Protein AF-A0A3P8MYI3-F1 (afdb_monomer)

Radius of gyration: 18.25 Å; Cα contacts (8 Å, |Δi|>4): 15; chains: 1; bounding box: 40×12×44 Å

Foldseek 3Di:
DPPVVVVVVVVVVVVVVCVVPPPPVPPPDPPDPLRRVCVPVCVDPSNDPPDD

pLDDT: mean 79.1, std 12.03, range [46.62, 93.25]

Sequence (52 aa):
YDNEWGYSQRVVDLAHLVASKWPGLFIDGSGDPLEDYCKTNAADEECKVYEA

Organism: Coffea canephora (NCBI:txid49390)

Mean predicted aligned error: 11.58 Å

Solvent-accessible surface area (backbone atoms only — not comparable to full-atom values): 3411 Å² total; per-residue (Å²): 132,63,73,63,62,57,47,53,52,52,52,54,53,48,51,54,51,47,70,77,63,52,87,74,80,78,53,91,63,81,82,41,75,63,64,51,49,29,77,80,43,56,84,41,78,94,43,57,80,77,85,129

Structure (mmCIF, N/CA/C/O backbone):
data_AF-A0A3P8MYI3-F1
#
_entry.id   AF-A0A3P8MYI3-F1
#
loop_
_atom_site.group_PDB
_atom_site.id
_atom_site.type_symbol
_atom_site.label_atom_id
_atom_site.label_alt_id
_atom_site.label_comp_id
_atom_site.label_asym_id
_atom_site.label_entity_id
_atom_site.label_seq_id
_atom_site.pdbx_PDB_ins_code
_atom_site.Cartn_x
_atom_site.Cartn_y
_atom_site.Cartn_z
_atom_site.occupancy
_atom_site.B_iso_or_equiv
_atom_site.auth_seq_id
_atom_site.auth_comp_id
_atom_site.auth_asym_id
_atom_site.auth_atom_id
_atom_site.pdbx_PDB_model_num
ATOM 1 N N . TYR A 1 1 ? 20.699 1.891 -26.812 1.00 62.69 1 TYR A N 1
ATOM 2 C CA . TYR A 1 1 ? 20.559 1.919 -25.347 1.00 62.69 1 TYR A CA 1
ATOM 3 C C . TYR A 1 1 ? 19.281 2.671 -25.070 1.00 62.69 1 TYR A C 1
ATOM 5 O O . TYR A 1 1 ? 19.222 3.848 -25.397 1.00 62.69 1 TYR A O 1
ATOM 13 N N . ASP A 1 2 ? 18.251 1.973 -24.608 1.00 67.50 2 ASP A N 1
ATOM 14 C CA . ASP A 1 2 ? 16.993 2.597 -24.207 1.00 67.50 2 ASP A CA 1
ATOM 15 C C . ASP A 1 2 ? 17.178 3.138 -22.783 1.00 67.50 2 ASP A C 1
ATOM 17 O O . ASP A 1 2 ? 17.377 2.382 -21.827 1.00 67.50 2 ASP A O 1
ATOM 21 N N . ASN A 1 3 ? 17.256 4.462 -22.683 1.00 63.81 3 ASN A N 1
ATOM 22 C CA . ASN A 1 3 ? 17.461 5.192 -21.438 1.00 63.81 3 ASN A CA 1
ATOM 23 C C . ASN A 1 3 ? 16.213 5.198 -20.548 1.00 63.81 3 ASN A C 1
ATOM 25 O O . ASN A 1 3 ? 16.349 5.459 -19.356 1.00 63.81 3 ASN A O 1
ATOM 29 N N . GLU A 1 4 ? 15.038 4.887 -21.090 1.00 68.62 4 GLU A N 1
ATOM 30 C CA . GLU A 1 4 ? 13.789 4.828 -20.336 1.00 68.62 4 GLU A CA 1
ATOM 31 C C . GLU A 1 4 ? 13.610 3.428 -19.749 1.00 68.62 4 GLU A C 1
ATOM 33 O O . GLU A 1 4 ? 13.423 3.288 -18.540 1.00 68.62 4 GLU A O 1
ATOM 38 N N . TRP A 1 5 ? 13.826 2.377 -20.546 1.00 80.25 5 TRP A N 1
ATOM 39 C CA . TRP A 1 5 ? 13.687 0.998 -20.068 1.00 80.25 5 TRP A CA 1
ATOM 40 C C . TRP A 1 5 ? 14.765 0.601 -19.047 1.00 80.25 5 TRP A C 1
ATOM 42 O O . TRP A 1 5 ? 14.471 0.014 -18.003 1.00 80.25 5 TRP A O 1
ATOM 52 N N . GLY A 1 6 ? 16.024 0.981 -19.296 1.00 80.19 6 GLY A N 1
ATOM 53 C CA . GLY A 1 6 ? 17.122 0.717 -18.361 1.00 80.19 6 GLY A CA 1
ATOM 54 C C . GLY A 1 6 ? 16.995 1.494 -17.046 1.00 80.19 6 GLY A C 1
ATOM 55 O O . GLY A 1 6 ? 17.427 1.010 -15.997 1.00 80.19 6 GLY A O 1
ATOM 56 N N . TYR A 1 7 ? 16.382 2.682 -17.079 1.00 81.69 7 TYR A N 1
ATOM 57 C CA . TYR A 1 7 ? 16.095 3.450 -15.870 1.00 81.69 7 TYR A CA 1
ATOM 58 C C . TYR A 1 7 ? 14.949 2.822 -15.073 1.00 81.69 7 TYR A C 1
ATOM 60 O O . TYR A 1 7 ? 15.0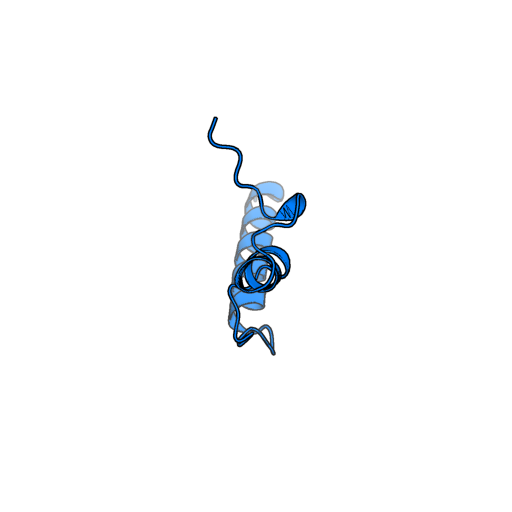93 2.637 -13.864 1.00 81.69 7 TYR A O 1
ATOM 68 N N . SER A 1 8 ? 13.869 2.401 -15.741 1.00 86.12 8 SER A N 1
ATOM 69 C CA . SER A 1 8 ? 12.771 1.667 -15.104 1.00 86.12 8 SER A CA 1
ATOM 70 C C . SER A 1 8 ? 13.265 0.408 -14.391 1.00 86.12 8 SER A C 1
ATOM 72 O O . SER A 1 8 ? 12.901 0.183 -13.238 1.00 86.12 8 SER A O 1
ATOM 74 N N . GLN A 1 9 ? 14.163 -0.363 -15.015 1.00 84.75 9 GLN A N 1
ATOM 75 C CA . GLN A 1 9 ? 14.747 -1.546 -14.375 1.00 84.75 9 GLN A CA 1
ATOM 76 C C . GLN A 1 9 ? 15.547 -1.186 -13.111 1.00 84.75 9 GLN A C 1
ATOM 78 O O . GLN A 1 9 ? 15.393 -1.829 -12.077 1.00 84.75 9 GLN A O 1
ATOM 83 N N . ARG A 1 10 ? 16.343 -0.109 -13.144 1.00 87.62 10 ARG A N 1
ATOM 84 C CA . ARG A 1 10 ? 17.111 0.348 -11.971 1.00 87.62 10 ARG A CA 1
ATOM 85 C C . ARG A 1 10 ? 16.232 0.806 -10.808 1.00 87.62 10 ARG A C 1
ATOM 87 O O . ARG A 1 10 ? 16.621 0.615 -9.659 1.00 87.62 10 ARG A O 1
ATOM 94 N N . VAL A 1 11 ? 15.071 1.403 -11.082 1.00 89.62 11 VAL A N 1
ATOM 95 C CA . VAL A 1 11 ? 14.104 1.785 -10.038 1.00 89.62 11 VAL A CA 1
ATOM 96 C C . VAL A 1 11 ? 13.514 0.542 -9.366 1.00 89.62 11 VAL A C 1
ATOM 98 O O . VAL A 1 11 ? 13.423 0.498 -8.140 1.00 89.62 11 VAL A O 1
ATOM 101 N N . VAL A 1 12 ? 13.182 -0.492 -10.146 1.00 90.12 12 VAL A N 1
ATOM 102 C CA . VAL A 1 12 ? 12.700 -1.781 -9.621 1.00 90.12 12 VAL A CA 1
ATOM 103 C C . VAL A 1 12 ? 13.771 -2.467 -8.772 1.00 90.12 12 VAL A C 1
ATOM 105 O O . VAL A 1 12 ? 13.483 -2.936 -7.671 1.00 90.12 12 VAL A O 1
ATOM 108 N N . ASP A 1 13 ? 15.016 -2.494 -9.241 1.00 91.06 13 ASP A N 1
ATOM 109 C CA . ASP A 1 13 ? 16.129 -3.082 -8.491 1.00 91.06 13 ASP A CA 1
ATOM 110 C C . ASP A 1 13 ? 16.375 -2.325 -7.173 1.00 91.06 13 ASP A C 1
ATOM 112 O O . ASP A 1 13 ? 16.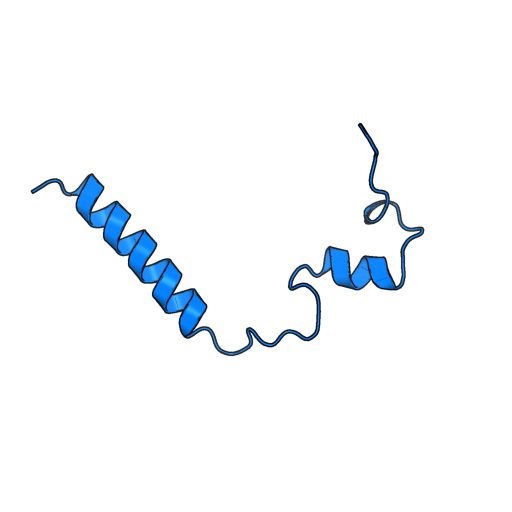583 -2.937 -6.122 1.00 91.06 13 ASP A O 1
ATOM 116 N N . LEU A 1 14 ? 16.289 -0.989 -7.198 1.00 93.25 14 LEU A N 1
ATOM 117 C CA . LEU A 1 14 ? 16.398 -0.159 -5.999 1.00 93.25 14 LEU A CA 1
ATOM 118 C C . LEU A 1 14 ? 15.274 -0.455 -4.996 1.00 93.25 14 LEU A C 1
ATOM 120 O O . LEU A 1 14 ? 15.557 -0.582 -3.807 1.00 93.25 14 LEU A O 1
ATOM 124 N N . ALA A 1 15 ? 14.029 -0.612 -5.452 1.00 89.25 15 ALA A N 1
ATOM 125 C CA . ALA A 1 15 ? 12.901 -0.950 -4.583 1.00 89.25 15 ALA A CA 1
ATOM 126 C C . ALA A 1 15 ? 13.117 -2.290 -3.859 1.00 89.25 15 ALA A C 1
ATOM 128 O O . ALA A 1 15 ? 12.921 -2.374 -2.645 1.00 89.25 15 ALA A O 1
ATOM 129 N N . HIS A 1 16 ? 13.605 -3.313 -4.570 1.00 89.31 16 HIS A N 1
ATOM 130 C CA . HIS A 1 16 ? 13.951 -4.601 -3.962 1.00 89.31 16 HIS A CA 1
ATOM 131 C C . HIS A 1 16 ? 15.082 -4.477 -2.932 1.00 89.31 16 HIS A C 1
ATOM 133 O O . HIS A 1 16 ? 15.000 -5.056 -1.846 1.00 89.31 16 HIS A O 1
ATOM 139 N N . LEU A 1 17 ? 16.131 -3.703 -3.236 1.00 91.25 17 LEU A N 1
ATOM 140 C CA . LEU A 1 17 ? 17.230 -3.470 -2.297 1.00 91.25 17 LEU A CA 1
ATOM 141 C C . LEU A 1 17 ?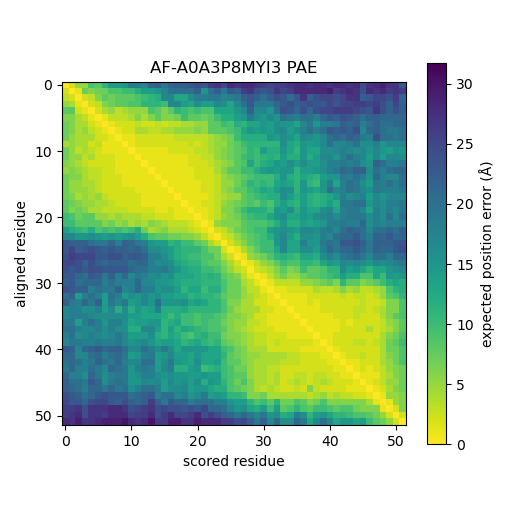 16.745 -2.777 -1.024 1.00 91.25 17 LEU A C 1
ATOM 143 O O . LEU A 1 17 ? 17.060 -3.244 0.071 1.00 91.25 17 LEU A O 1
ATOM 147 N N . VAL A 1 18 ? 15.951 -1.714 -1.167 1.00 89.62 18 VAL A N 1
ATOM 148 C CA . VAL A 1 18 ? 15.350 -0.978 -0.050 1.00 89.62 18 VAL A CA 1
ATOM 149 C C . VAL A 1 18 ? 14.501 -1.917 0.799 1.00 89.62 18 VAL A C 1
ATOM 151 O O . VAL A 1 18 ? 14.767 -2.026 1.990 1.00 89.62 18 VAL A O 1
ATOM 154 N N . ALA A 1 19 ? 13.578 -2.676 0.205 1.00 83.62 19 ALA A N 1
ATOM 155 C CA . ALA A 1 19 ? 12.749 -3.633 0.940 1.00 83.62 19 ALA A CA 1
ATOM 156 C C . ALA A 1 19 ? 13.587 -4.670 1.716 1.00 83.62 19 ALA A C 1
ATOM 158 O O . ALA A 1 19 ? 13.295 -4.966 2.870 1.00 83.62 19 ALA A O 1
ATOM 159 N N . SER A 1 20 ? 14.670 -5.182 1.118 1.00 82.31 20 SER A N 1
ATOM 160 C CA . SER A 1 20 ? 15.529 -6.192 1.758 1.00 82.31 20 SER A CA 1
ATOM 161 C C . SER A 1 20 ? 16.429 -5.653 2.877 1.00 82.31 20 SER A C 1
ATOM 163 O O . SER A 1 20 ? 16.930 -6.431 3.692 1.00 82.31 20 SER A O 1
ATOM 165 N N . LYS A 1 21 ? 16.707 -4.344 2.882 1.00 83.88 21 LYS A N 1
ATOM 166 C CA . LYS A 1 21 ? 17.678 -3.711 3.789 1.00 83.88 21 LYS A CA 1
ATOM 167 C C . LYS A 1 21 ? 17.063 -2.682 4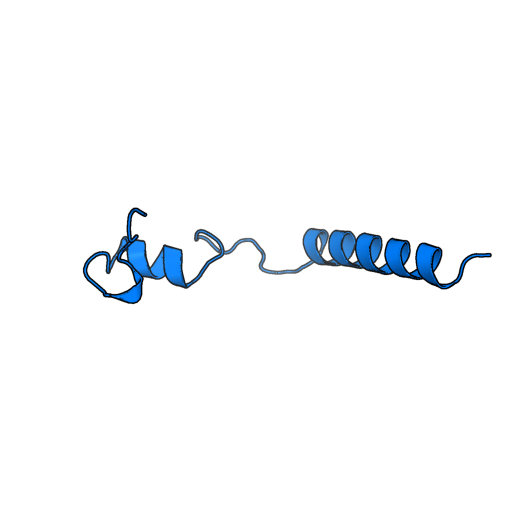.724 1.00 83.88 21 LYS A C 1
ATOM 169 O O . LYS A 1 21 ? 17.794 -2.178 5.572 1.00 83.88 21 LYS A O 1
ATOM 174 N N . TRP A 1 22 ? 15.778 -2.364 4.584 1.00 82.31 22 TRP A N 1
ATOM 175 C CA . TRP A 1 22 ? 15.117 -1.365 5.410 1.00 82.31 22 TRP A CA 1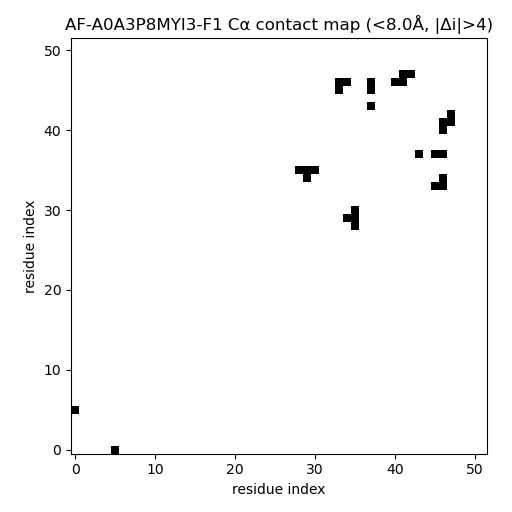
ATOM 176 C C . TRP A 1 22 ? 15.115 -1.811 6.879 1.00 82.31 22 TRP A C 1
ATOM 178 O O . TRP A 1 22 ? 14.467 -2.804 7.228 1.00 82.31 22 TRP A O 1
ATOM 188 N N . PRO A 1 23 ? 15.847 -1.113 7.762 1.00 76.06 23 PRO A N 1
ATOM 189 C CA . PRO A 1 23 ? 15.852 -1.449 9.174 1.00 76.06 23 PRO A CA 1
ATOM 190 C C . PRO A 1 23 ? 14.488 -1.093 9.781 1.00 76.06 23 PRO A C 1
ATOM 192 O O . PRO A 1 23 ? 13.998 0.019 9.602 1.00 76.06 23 PRO A O 1
ATOM 195 N N . GLY A 1 24 ? 13.875 -2.033 10.506 1.00 64.94 24 GLY A N 1
ATOM 196 C CA . GLY A 1 24 ? 12.593 -1.817 11.195 1.00 64.94 24 GLY A CA 1
ATOM 197 C C . GLY A 1 24 ? 11.365 -2.460 10.544 1.00 64.94 24 GLY A C 1
ATOM 198 O O . GLY A 1 24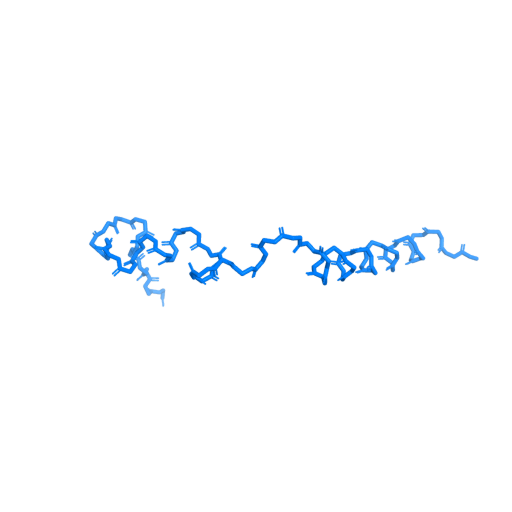 ? 10.261 -2.235 11.017 1.00 64.94 24 GLY A O 1
ATOM 199 N N . LEU A 1 25 ? 11.534 -3.300 9.516 1.00 60.66 25 LEU A N 1
ATOM 200 C CA . LEU A 1 25 ? 10.434 -4.053 8.886 1.00 60.66 25 LEU A CA 1
ATOM 201 C C . LEU A 1 25 ? 9.972 -5.291 9.687 1.00 60.66 25 LEU A C 1
ATOM 203 O O . LEU A 1 25 ? 9.217 -6.113 9.184 1.00 60.66 25 LEU A O 1
ATOM 207 N N . PHE A 1 26 ? 10.404 -5.417 10.943 1.00 59.31 26 PHE A N 1
ATOM 208 C CA . PHE A 1 26 ? 9.712 -6.232 11.941 1.00 59.31 26 PHE A CA 1
ATOM 209 C C . PHE A 1 26 ? 8.779 -5.309 12.724 1.00 59.31 26 PHE A C 1
ATOM 211 O O . PHE A 1 26 ? 9.021 -5.014 13.893 1.00 59.31 26 PHE A O 1
ATOM 218 N N . ILE A 1 27 ? 7.756 -4.785 12.051 1.00 59.00 27 ILE A N 1
ATOM 219 C CA . ILE A 1 27 ? 6.616 -4.225 12.768 1.00 59.00 27 ILE A CA 1
ATOM 220 C C . ILE A 1 27 ? 5.785 -5.440 13.168 1.00 59.00 27 ILE A C 1
ATOM 222 O O . ILE A 1 27 ? 5.272 -6.146 12.306 1.00 59.00 27 ILE A O 1
ATOM 226 N N . ASP A 1 28 ? 5.745 -5.747 14.463 1.00 60.66 28 ASP A N 1
ATOM 227 C CA . ASP A 1 28 ? 4.729 -6.650 14.997 1.00 60.66 28 ASP A CA 1
ATOM 228 C C . ASP A 1 28 ? 3.370 -5.983 14.744 1.00 60.66 28 ASP A C 1
ATOM 230 O O . ASP A 1 28 ? 3.093 -4.918 15.295 1.00 60.66 28 ASP A O 1
ATOM 234 N N . GLY A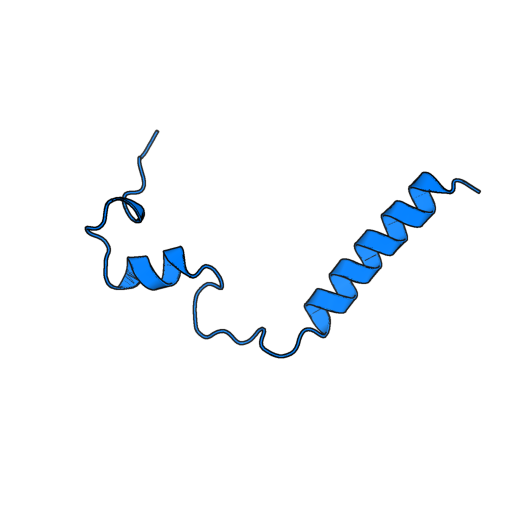 1 29 ? 2.607 -6.520 13.792 1.00 62.62 29 GLY A N 1
ATOM 235 C CA . GLY A 1 29 ? 1.483 -5.827 13.161 1.00 62.62 29 GLY A CA 1
ATOM 236 C C . GLY A 1 29 ? 1.340 -6.219 11.690 1.00 62.62 29 GLY A C 1
ATOM 237 O O . GLY A 1 29 ? 2.190 -6.923 11.145 1.00 62.62 29 GLY A O 1
ATOM 238 N N . SER A 1 30 ? 0.257 -5.821 11.024 1.00 69.00 30 SER A N 1
ATOM 239 C CA . SER A 1 30 ? 0.057 -6.170 9.605 1.00 69.00 30 SER A CA 1
ATOM 240 C C . SER A 1 30 ? 0.886 -5.321 8.631 1.00 69.00 30 SER A C 1
ATOM 242 O O . SER A 1 30 ? 0.917 -5.597 7.432 1.00 69.00 30 SER A O 1
ATOM 244 N N . GLY A 1 31 ? 1.574 -4.291 9.137 1.00 71.06 31 GLY A N 1
ATOM 245 C CA . GLY A 1 31 ? 2.266 -3.288 8.324 1.00 71.06 31 GLY A CA 1
ATOM 246 C C . GLY A 1 31 ? 1.349 -2.167 7.825 1.00 71.06 31 GLY A C 1
ATOM 247 O O . GLY A 1 31 ? 1.852 -1.182 7.285 1.00 71.06 31 GLY A O 1
ATOM 248 N N . ASP A 1 32 ? 0.039 -2.284 8.054 1.00 79.44 32 ASP A N 1
ATOM 249 C CA . ASP A 1 32 ? -0.949 -1.230 7.856 1.00 79.44 32 ASP A CA 1
ATOM 250 C C . ASP A 1 32 ? -1.437 -0.720 9.227 1.00 79.44 32 ASP A C 1
ATOM 252 O O . ASP A 1 32 ? -2.108 -1.455 9.961 1.00 79.44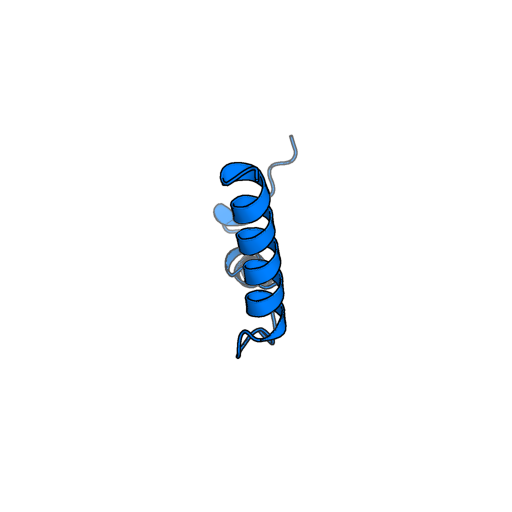 32 ASP A O 1
ATOM 256 N N . PRO A 1 33 ? -1.131 0.542 9.594 1.00 84.44 33 PRO A N 1
ATOM 257 C CA . PRO A 1 33 ? -1.614 1.138 10.835 1.00 84.44 33 PRO A CA 1
ATOM 258 C C . PRO A 1 33 ? -3.138 1.071 11.003 1.00 84.44 33 PRO A C 1
ATOM 260 O O . PRO A 1 33 ? -3.614 0.995 12.137 1.00 84.44 33 PRO A O 1
ATOM 263 N N . LEU A 1 34 ? -3.900 1.100 9.902 1.00 84.69 34 LEU A N 1
ATOM 264 C CA . LEU A 1 34 ? -5.357 1.016 9.944 1.00 84.69 34 LEU A CA 1
ATOM 265 C C . LEU A 1 34 ? -5.818 -0.391 10.329 1.00 84.69 34 LEU A C 1
ATOM 267 O O . LEU A 1 34 ? -6.658 -0.551 11.210 1.00 84.69 34 LEU A O 1
ATOM 271 N N . GLU A 1 35 ? -5.239 -1.421 9.723 1.00 84.56 35 GLU A N 1
ATOM 272 C CA . GLU A 1 35 ? -5.579 -2.804 10.051 1.00 84.56 35 GLU A CA 1
ATOM 273 C C . GLU A 1 35 ? -5.217 -3.143 11.507 1.00 84.56 35 GLU A C 1
ATOM 275 O O . GLU A 1 35 ? -6.011 -3.771 12.211 1.00 84.56 35 GLU A O 1
ATOM 280 N N . ASP A 1 36 ? -4.069 -2.674 12.005 1.00 87.19 36 ASP A N 1
ATOM 281 C CA . ASP A 1 36 ? -3.696 -2.848 13.413 1.00 87.19 36 ASP A CA 1
ATOM 282 C C . ASP A 1 36 ? -4.654 -2.120 14.371 1.00 87.19 36 ASP A C 1
ATOM 284 O O . ASP A 1 36 ? -5.030 -2.667 15.413 1.00 87.19 36 ASP A O 1
ATOM 288 N N . TYR A 1 37 ? -5.118 -0.925 14.003 1.00 87.38 37 TYR A N 1
ATOM 289 C CA . TYR A 1 37 ? -6.126 -0.179 14.758 1.00 87.38 37 TYR A CA 1
ATOM 290 C C . TYR A 1 37 ? -7.474 -0.915 14.814 1.00 87.38 37 TYR A C 1
ATOM 292 O O . TYR A 1 37 ? -8.075 -1.059 15.888 1.00 87.38 37 TYR A O 1
ATOM 300 N N . CYS A 1 38 ? -7.923 -1.456 13.680 1.00 91.44 38 CYS A N 1
ATOM 301 C CA . CYS A 1 38 ? -9.212 -2.132 13.562 1.00 91.44 38 CYS A CA 1
ATOM 302 C C . CYS A 1 38 ? -9.292 -3.459 14.328 1.00 91.44 38 CYS A C 1
ATOM 304 O O . CYS A 1 38 ? -10.392 -3.886 14.684 1.00 91.44 38 CYS A O 1
ATOM 306 N N . LYS A 1 39 ? -8.156 -4.077 14.685 1.00 87.38 39 LYS A N 1
ATOM 307 C CA . LYS A 1 39 ? -8.125 -5.263 15.568 1.00 87.38 39 LYS A CA 1
ATOM 308 C C . LYS A 1 39 ? -8.735 -4.998 16.946 1.00 87.38 39 LYS A C 1
ATOM 310 O O . LYS A 1 39 ? -9.274 -5.917 17.557 1.00 87.38 39 LYS A O 1
ATOM 315 N N . THR A 1 40 ? -8.643 -3.763 17.444 1.00 91.38 40 THR A N 1
ATOM 316 C CA . THR A 1 40 ? -9.191 -3.373 18.757 1.00 91.38 40 THR A CA 1
ATOM 317 C C . THR A 1 40 ? -10.363 -2.394 18.665 1.00 91.38 40 THR A C 1
ATOM 319 O O . THR A 1 40 ? -11.115 -2.280 19.629 1.00 91.38 40 THR A O 1
ATOM 322 N N . ASN A 1 41 ? -10.578 -1.764 17.502 1.00 88.56 41 ASN A N 1
ATOM 323 C CA . ASN A 1 41 ? -11.606 -0.738 17.277 1.00 88.56 41 ASN A CA 1
ATOM 324 C C . ASN A 1 41 ? -12.517 -1.063 16.078 1.00 88.56 41 ASN A C 1
ATOM 326 O O . ASN A 1 41 ? -12.828 -0.205 15.260 1.00 88.56 41 ASN A O 1
ATOM 330 N N . ALA A 1 42 ? -12.979 -2.311 15.968 1.00 87.25 42 ALA A N 1
ATOM 331 C CA . ALA A 1 42 ? -13.773 -2.780 14.824 1.00 87.25 42 ALA A CA 1
ATOM 332 C C . ALA A 1 42 ? -15.114 -2.039 14.597 1.00 87.25 42 ALA A C 1
ATOM 334 O O . ALA A 1 42 ? -15.732 -2.200 13.548 1.00 87.25 42 ALA A O 1
ATOM 335 N N . ALA A 1 43 ? -15.597 -1.264 15.573 1.00 89.31 43 ALA A N 1
ATOM 336 C CA . ALA A 1 43 ? -16.850 -0.513 15.469 1.00 89.31 43 ALA A CA 1
ATOM 337 C C . ALA A 1 43 ? -16.700 0.851 14.768 1.00 89.31 43 ALA A C 1
ATOM 339 O O . ALA A 1 43 ? -17.710 1.450 14.378 1.00 89.31 43 ALA A O 1
ATOM 340 N N . ASP A 1 44 ? -15.468 1.337 14.618 1.00 90.81 44 ASP A N 1
ATOM 341 C CA . ASP A 1 44 ? -15.190 2.645 14.037 1.00 90.81 44 ASP A CA 1
ATOM 342 C C . ASP A 1 44 ? -15.501 2.669 12.540 1.00 90.81 44 ASP A C 1
ATOM 344 O O . ASP A 1 44 ? -15.422 1.655 11.847 1.00 90.81 44 ASP A O 1
ATOM 348 N N . GLU A 1 45 ? -15.879 3.842 12.030 1.00 89.06 45 GLU A N 1
ATOM 349 C CA . GLU A 1 45 ? -16.273 4.023 10.627 1.00 89.06 45 GLU A CA 1
ATOM 350 C C . GLU A 1 45 ? -15.175 3.597 9.648 1.00 89.06 45 GLU A C 1
ATOM 352 O O . GLU A 1 45 ? -15.466 2.908 8.6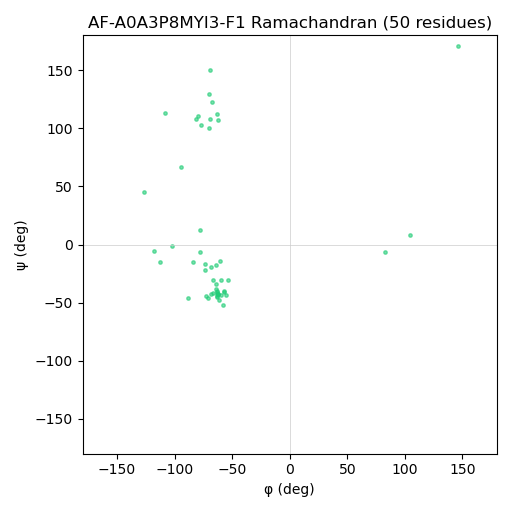74 1.00 89.06 45 GLU A O 1
ATOM 357 N N . GLU A 1 46 ? -13.923 3.920 9.973 1.00 81.81 46 GLU A N 1
ATOM 358 C CA . GLU A 1 46 ? -12.727 3.564 9.199 1.00 81.81 46 GLU A CA 1
ATOM 359 C C . GLU A 1 46 ? -12.488 2.043 9.121 1.00 81.81 46 GLU A C 1
ATOM 361 O O . GLU A 1 46 ? -11.759 1.567 8.256 1.00 81.81 46 GLU A O 1
ATOM 366 N N . CYS A 1 47 ? -13.116 1.266 10.011 1.00 88.31 47 CYS A N 1
ATOM 367 C CA . CYS A 1 47 ? -12.981 -0.189 10.095 1.00 88.31 47 CYS A CA 1
ATOM 368 C C . CYS A 1 47 ? -14.167 -0.949 9.490 1.00 88.31 47 CYS A C 1
ATOM 370 O O . CYS A 1 47 ? -14.178 -2.184 9.478 1.00 88.31 47 CYS A O 1
ATOM 372 N N . LYS A 1 48 ? -15.183 -0.240 8.983 1.00 83.19 48 LYS A N 1
ATOM 373 C CA . LYS A 1 48 ? -16.331 -0.866 8.326 1.00 83.19 48 LYS A CA 1
ATOM 374 C C . LYS A 1 48 ? -15.931 -1.289 6.920 1.00 83.19 48 LYS A C 1
ATOM 376 O O . LYS A 1 48 ? -15.875 -0.475 6.003 1.00 83.19 48 LYS A O 1
ATOM 381 N N . VAL A 1 49 ? -15.694 -2.584 6.736 1.00 77.19 49 VAL A N 1
ATOM 382 C CA . VAL A 1 49 ? -15.565 -3.164 5.397 1.00 77.19 49 VAL A CA 1
ATOM 383 C C . VAL A 1 49 ? -16.950 -3.136 4.753 1.00 77.19 49 VAL A C 1
ATOM 385 O O . VAL A 1 49 ? -17.816 -3.945 5.079 1.00 77.19 49 VAL A O 1
ATOM 388 N N . TYR A 1 50 ? -17.190 -2.159 3.882 1.00 58.69 50 TYR A N 1
ATOM 389 C CA . TYR A 1 50 ? -18.393 -2.129 3.060 1.00 58.69 50 TYR A CA 1
ATOM 390 C C . TYR A 1 50 ? -18.299 -3.274 2.040 1.00 58.69 50 TYR A C 1
ATOM 392 O O . TYR A 1 50 ? -17.479 -3.220 1.125 1.00 58.69 50 TYR A O 1
ATOM 400 N N . GLU A 1 51 ? -19.096 -4.330 2.207 1.00 52.41 51 GLU A N 1
ATOM 401 C CA . GLU A 1 51 ? -19.278 -5.337 1.156 1.00 52.41 51 GLU A CA 1
ATOM 402 C C . GLU A 1 51 ? -20.027 -4.681 -0.018 1.00 52.41 51 GLU A C 1
ATOM 404 O O . GLU A 1 51 ? -21.099 -4.099 0.175 1.00 52.41 51 GLU A O 1
ATOM 409 N N . ALA A 1 52 ? -19.416 -4.712 -1.206 1.00 46.62 52 ALA A N 1
ATOM 410 C CA . ALA A 1 52 ? -19.949 -4.161 -2.455 1.00 46.62 52 ALA A CA 1
ATOM 411 C C . ALA A 1 52 ? -20.796 -5.182 -3.225 1.00 46.62 52 ALA A C 1
ATOM 413 O O . ALA A 1 52 ? -20.438 -6.383 -3.200 1.00 46.62 52 ALA A O 1
#

Secondary structure (DSSP, 8-state):
--TTHHHHHHHHHHHHHHHHH-TT---SS-S-HHHHHHTT-TTSGGG-----